Protein AF-F5H8G2-F1 (afdb_monomer_lite)

Sequence (143 aa):
MAIGDHILQQNVNGQTISLYRFLPNIVMQANSTVTVWAAASEAKHQPPSDFLWKEQDKFRASPDCITILCKPNGQAIAWYTPIHWKQAWEKLDADVEFNRCSVVSPTFRKRVFQWTASTATITKEKQDQPKKDISN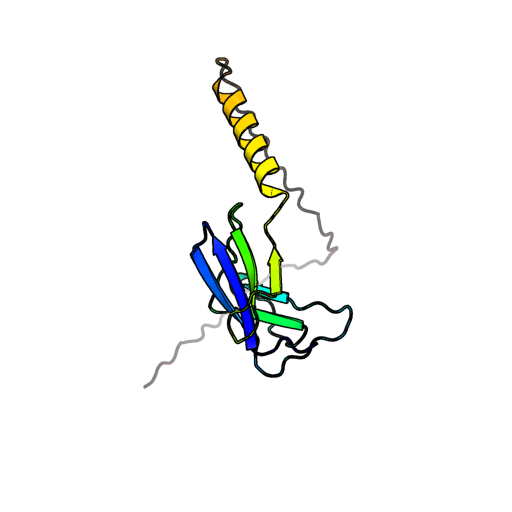YQVEQAQ

pLDDT: mean 72.63, std 26.52, range [26.2, 98.0]

Organism: Homo sapiens (NCBI:txid9606)

Foldseek 3Di:
DDQAQKWWFKDAPNHTDDIDGHHHPADDDPPAAADEDECCVVDDDDPPRYHYPNVGNDDDDDQRMKIFIGDNVRHTDDIDGDDCPVVVVVVVVVVVVVVVPDPPPPDPPPPPPPPPDPDDDDDDDDDDDDDDDDDDDDDDDDD

Secondary structure (DSSP, 8-state):
-B-TT-EEEEEETTEEEEEEEPPTT-BPPTT---EEEEGGG----BTTTEEEETT-SS----TTEEEEEE-TTS-EEEEE--SSHHHHHHHHHHHHHHHHH--S---------------------------------PPP---

Structure (mmCIF, N/CA/C/O backbone):
data_AF-F5H8G2-F1
#
_entry.id   AF-F5H8G2-F1
#
loop_
_atom_site.group_PDB
_atom_site.id
_atom_site.type_symbol
_atom_site.label_atom_id
_atom_site.label_alt_id
_atom_site.label_comp_id
_atom_site.label_asym_id
_atom_site.label_entity_id
_atom_site.label_seq_id
_atom_site.pdbx_PDB_ins_code
_atom_site.Cartn_x
_atom_site.Cartn_y
_atom_site.Cartn_z
_atom_site.occupancy
_atom_site.B_iso_or_equiv
_atom_site.auth_seq_id
_atom_site.auth_comp_id
_atom_site.auth_asym_id
_atom_site.auth_atom_id
_atom_site.pdbx_PDB_model_num
ATOM 1 N N . MET A 1 1 ? -11.263 -5.865 10.296 1.00 75.31 1 MET A N 1
ATOM 2 C CA . MET A 1 1 ? -9.880 -6.340 10.540 1.00 75.31 1 MET A CA 1
ATOM 3 C C . MET A 1 1 ? -9.045 -5.171 11.043 1.00 75.31 1 MET A C 1
ATOM 5 O O . MET A 1 1 ? -9.213 -4.078 10.521 1.00 75.31 1 MET A O 1
ATOM 9 N N . ALA A 1 2 ? -8.179 -5.364 12.040 1.00 91.06 2 ALA A N 1
ATOM 10 C CA . ALA A 1 2 ? -7.229 -4.325 12.443 1.00 91.06 2 ALA A CA 1
ATOM 11 C C . ALA A 1 2 ? -6.034 -4.304 11.474 1.00 91.06 2 ALA A C 1
ATOM 13 O O . ALA A 1 2 ? -5.438 -5.350 11.227 1.00 91.06 2 ALA A O 1
ATOM 14 N N . ILE A 1 3 ? -5.711 -3.129 10.933 1.00 94.75 3 ILE A N 1
ATOM 15 C CA . ILE A 1 3 ? -4.534 -2.873 10.081 1.00 94.75 3 ILE A CA 1
ATOM 16 C C . ILE A 1 3 ? -3.595 -1.827 10.711 1.00 94.75 3 ILE A C 1
ATOM 18 O O . ILE A 1 3 ? -2.532 -1.537 10.174 1.00 94.75 3 ILE A O 1
ATOM 22 N N . GLY A 1 4 ? -3.937 -1.294 11.890 1.00 96.12 4 GLY A N 1
ATOM 23 C CA . GLY A 1 4 ? -3.033 -0.438 12.655 1.00 96.12 4 GLY A CA 1
ATOM 24 C C . GLY A 1 4 ? -1.677 -1.097 12.919 1.00 96.12 4 GLY A C 1
ATOM 25 O O . GLY A 1 4 ? -1.579 -2.327 12.999 1.00 96.12 4 GLY A O 1
ATOM 26 N N . ASP A 1 5 ? -0.629 -0.273 12.962 1.00 96.69 5 ASP A N 1
ATOM 27 C CA . ASP A 1 5 ? 0.784 -0.652 13.129 1.00 96.69 5 ASP A CA 1
ATOM 28 C C . ASP A 1 5 ? 1.366 -1.605 12.065 1.00 96.69 5 ASP A C 1
ATOM 30 O O . ASP A 1 5 ? 2.555 -1.937 12.126 1.00 96.69 5 ASP A O 1
ATOM 34 N N . HIS A 1 6 ? 0.571 -2.033 11.077 1.00 97.50 6 HIS A N 1
ATOM 35 C CA . HIS A 1 6 ? 1.058 -2.797 9.934 1.00 97.50 6 HIS A CA 1
ATOM 36 C C . HIS A 1 6 ? 1.956 -1.925 9.057 1.00 97.50 6 HIS A C 1
ATOM 38 O O . HIS A 1 6 ? 1.920 -0.692 9.100 1.00 97.50 6 HIS A O 1
ATOM 44 N N . ILE A 1 7 ? 2.774 -2.588 8.250 1.00 98.00 7 ILE A N 1
ATOM 45 C CA . ILE A 1 7 ? 3.811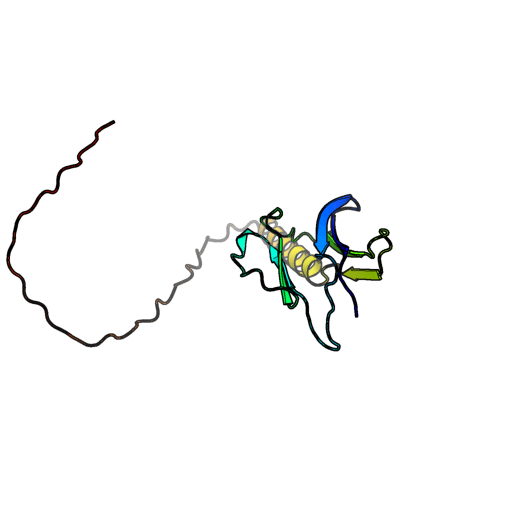 -1.960 7.446 1.00 98.00 7 ILE A CA 1
ATOM 46 C C . ILE A 1 7 ? 3.534 -2.241 5.971 1.00 98.00 7 ILE A C 1
ATOM 48 O O . ILE A 1 7 ? 3.488 -3.399 5.561 1.00 98.00 7 ILE A O 1
ATOM 52 N N . LEU A 1 8 ? 3.373 -1.185 5.175 1.00 97.56 8 LEU A N 1
ATOM 53 C CA . LEU A 1 8 ? 3.375 -1.254 3.718 1.00 97.56 8 LEU A CA 1
ATOM 54 C C . LEU A 1 8 ? 4.800 -0.963 3.232 1.00 97.56 8 LEU A C 1
ATOM 56 O O . LEU A 1 8 ? 5.308 0.150 3.371 1.00 97.56 8 LEU A O 1
ATOM 60 N N . GLN A 1 9 ? 5.457 -1.980 2.694 1.00 97.12 9 GLN A N 1
ATOM 61 C CA . GLN A 1 9 ? 6.854 -1.947 2.282 1.00 97.12 9 GLN A CA 1
ATOM 62 C C . GLN A 1 9 ? 6.950 -2.015 0.756 1.00 97.12 9 GLN A C 1
ATOM 64 O O . GLN A 1 9 ? 6.222 -2.780 0.127 1.00 97.12 9 GLN A O 1
ATOM 69 N N . GLN A 1 10 ? 7.854 -1.246 0.151 1.00 96.25 10 GLN A N 1
ATOM 70 C CA . GLN A 1 10 ? 8.176 -1.350 -1.272 1.00 96.25 10 GLN A CA 1
ATOM 71 C C . GLN A 1 10 ? 9.624 -1.816 -1.433 1.00 96.25 10 GLN A C 1
ATOM 73 O O . GLN A 1 10 ? 10.546 -1.180 -0.917 1.00 96.25 10 GLN A O 1
ATOM 78 N N . ASN A 1 11 ? 9.818 -2.911 -2.167 1.00 95.50 11 ASN A N 1
ATOM 79 C CA . ASN A 1 11 ? 11.123 -3.478 -2.496 1.00 95.50 11 ASN A CA 1
ATOM 80 C C . ASN A 1 11 ? 11.393 -3.357 -3.997 1.00 95.50 11 ASN A C 1
ATOM 82 O O . ASN A 1 11 ? 10.470 -3.506 -4.789 1.00 95.50 11 ASN A O 1
ATOM 86 N N . VAL A 1 12 ? 12.657 -3.173 -4.387 1.00 93.31 12 VAL A N 1
ATOM 87 C CA . VAL A 1 12 ? 13.150 -3.386 -5.759 1.00 93.31 12 VAL A CA 1
ATOM 88 C C . VAL A 1 12 ? 14.439 -4.196 -5.711 1.00 93.31 12 VAL A C 1
ATOM 90 O O . VAL A 1 12 ? 15.294 -3.937 -4.868 1.00 93.31 12 VAL A O 1
ATOM 93 N N . ASN A 1 13 ? 14.586 -5.177 -6.606 1.00 90.75 13 ASN A N 1
ATOM 94 C CA . ASN A 1 13 ? 15.758 -6.066 -6.674 1.00 90.75 13 ASN A CA 1
ATOM 95 C C . ASN A 1 13 ? 16.077 -6.731 -5.316 1.00 90.75 13 ASN A C 1
ATOM 97 O O . ASN A 1 13 ? 17.230 -6.849 -4.911 1.00 90.75 13 ASN A O 1
ATOM 101 N N . GLY A 1 14 ? 15.030 -7.100 -4.568 1.00 89.81 14 GLY A N 1
ATOM 102 C CA . GLY A 1 14 ? 15.120 -7.656 -3.213 1.00 89.81 14 GLY A CA 1
ATOM 103 C C . GLY A 1 14 ? 15.355 -6.631 -2.092 1.00 89.81 14 GLY A C 1
ATOM 104 O O . GLY A 1 14 ? 15.016 -6.918 -0.947 1.00 89.81 14 GLY A O 1
ATOM 105 N N . GLN A 1 15 ? 15.849 -5.427 -2.392 1.00 94.62 15 GLN A N 1
ATOM 106 C CA . GLN A 1 15 ? 16.132 -4.386 -1.398 1.00 94.62 15 GLN A CA 1
ATOM 107 C C . GLN A 1 15 ? 14.891 -3.549 -1.071 1.00 94.62 15 GLN A C 1
ATOM 109 O O . GLN A 1 15 ? 14.201 -3.076 -1.973 1.00 94.62 15 GLN A O 1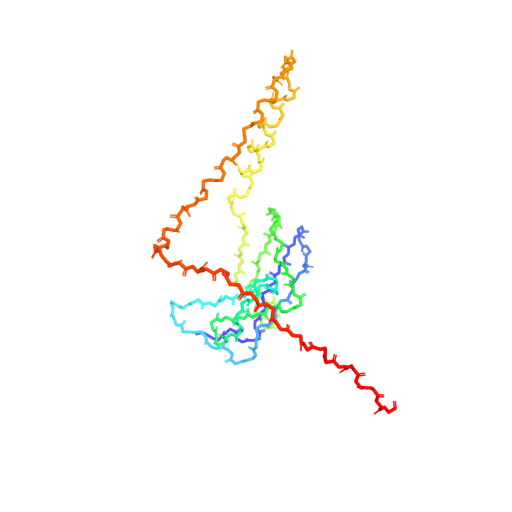
ATOM 114 N N . THR A 1 16 ? 14.626 -3.316 0.216 1.00 95.19 16 THR A N 1
ATOM 115 C CA . THR A 1 16 ? 13.607 -2.359 0.673 1.00 95.19 16 THR A CA 1
ATOM 116 C C . THR A 1 16 ? 14.025 -0.934 0.313 1.00 95.19 16 THR A C 1
ATOM 118 O O . THR A 1 16 ? 15.105 -0.498 0.703 1.00 95.19 16 THR A O 1
ATOM 121 N N . ILE A 1 17 ? 13.166 -0.203 -0.402 1.00 95.12 17 ILE A N 1
ATOM 122 C CA . ILE A 1 17 ? 13.400 1.199 -0.794 1.00 95.12 17 ILE A CA 1
ATOM 123 C C . ILE A 1 17 ? 12.491 2.193 -0.066 1.00 95.12 17 ILE A C 1
ATOM 125 O O . ILE A 1 17 ? 12.877 3.346 0.104 1.00 95.12 17 ILE A O 1
ATOM 129 N N . SER A 1 18 ? 11.315 1.749 0.385 1.00 95.31 18 SER A N 1
ATOM 130 C CA . SER A 1 18 ? 10.331 2.586 1.078 1.00 95.31 18 SER A CA 1
ATOM 131 C C . SER A 1 18 ? 9.571 1.755 2.115 1.00 95.31 18 SER A C 1
ATOM 133 O O . SER A 1 18 ? 9.241 0.595 1.860 1.00 95.31 18 SER A O 1
ATOM 135 N N . LEU A 1 19 ? 9.263 2.344 3.272 1.00 96.50 19 LEU A N 1
ATOM 136 C CA . LEU A 1 19 ? 8.522 1.700 4.361 1.00 96.50 19 LEU A CA 1
ATOM 137 C C . LEU A 1 19 ? 7.528 2.687 4.991 1.00 96.50 19 LEU A C 1
ATOM 139 O O . LEU A 1 19 ? 7.938 3.681 5.586 1.00 96.50 19 LEU A O 1
ATOM 143 N N . TYR A 1 20 ? 6.231 2.395 4.885 1.00 97.56 20 TYR A N 1
ATOM 144 C CA . TYR A 1 20 ? 5.149 3.131 5.540 1.00 97.56 20 TYR A CA 1
ATOM 145 C C . TYR A 1 20 ? 4.570 2.307 6.686 1.00 97.56 20 TYR A C 1
ATOM 147 O O . TYR A 1 20 ? 4.311 1.118 6.511 1.00 97.56 20 TYR A O 1
ATOM 155 N N . ARG A 1 21 ? 4.324 2.925 7.843 1.00 97.62 21 ARG A N 1
ATOM 156 C CA . ARG A 1 21 ? 3.621 2.297 8.970 1.00 97.62 21 ARG A CA 1
ATOM 157 C C . ARG A 1 21 ? 2.242 2.934 9.113 1.00 97.62 21 ARG A C 1
ATOM 159 O O . ARG A 1 21 ? 2.144 4.152 9.247 1.00 97.62 21 ARG A O 1
ATOM 166 N N . PHE A 1 22 ? 1.191 2.118 9.117 1.00 97.31 22 PHE A N 1
ATOM 167 C CA . PHE A 1 22 ? -0.160 2.589 9.422 1.00 97.31 22 PHE A CA 1
ATOM 168 C C . PHE A 1 22 ? -0.240 3.098 10.864 1.00 97.31 22 PHE A C 1
ATOM 170 O O . PHE A 1 22 ? 0.377 2.528 11.765 1.00 97.31 22 PHE A O 1
ATOM 177 N N . LEU A 1 23 ? -1.042 4.144 11.085 1.00 95.69 23 LEU A N 1
ATOM 178 C CA . LEU A 1 23 ? -1.323 4.671 12.424 1.00 95.69 23 LEU A CA 1
ATOM 179 C C . LEU A 1 23 ? -1.835 3.554 13.362 1.00 95.69 23 LEU A C 1
ATOM 181 O O . LEU A 1 23 ? -2.480 2.612 12.889 1.00 95.69 23 LEU A O 1
ATOM 185 N N . PRO A 1 24 ? -1.594 3.637 14.681 1.00 95.75 24 PRO A N 1
ATOM 186 C CA . PRO A 1 24 ? -2.119 2.656 15.624 1.00 95.75 24 PRO A CA 1
ATOM 187 C C . PRO A 1 24 ? -3.653 2.654 15.644 1.00 95.75 24 PRO A C 1
ATOM 189 O O . PRO A 1 24 ? -4.304 3.639 15.296 1.00 95.75 24 PRO A O 1
ATOM 192 N N . ASN A 1 25 ? -4.239 1.536 16.075 1.00 93.12 25 ASN A N 1
ATOM 193 C CA . ASN A 1 25 ? -5.690 1.342 16.241 1.00 93.12 25 ASN A CA 1
ATOM 194 C C . ASN A 1 25 ? -6.564 1.485 14.972 1.00 93.12 25 ASN A C 1
ATOM 196 O O . ASN A 1 25 ? -7.790 1.470 15.079 1.00 93.12 25 ASN A O 1
ATOM 200 N N . ILE A 1 26 ? -5.991 1.569 13.765 1.00 95.06 26 ILE A N 1
ATOM 201 C CA . ILE A 1 26 ? -6.782 1.597 12.523 1.00 95.06 26 ILE A CA 1
ATOM 202 C C . ILE A 1 26 ? -7.485 0.249 12.298 1.00 95.06 26 ILE A C 1
ATOM 204 O O . ILE A 1 26 ? -6.850 -0.807 12.199 1.00 95.06 26 ILE A O 1
ATOM 208 N N . VAL A 1 27 ? -8.813 0.297 12.167 1.00 93.62 27 VAL A N 1
ATOM 209 C CA . VAL A 1 27 ? -9.677 -0.853 11.872 1.00 93.62 27 VAL A CA 1
ATOM 210 C C . VAL A 1 27 ? -10.388 -0.625 10.541 1.00 93.62 27 VAL A C 1
ATOM 212 O O . VAL A 1 27 ? -11.089 0.366 10.361 1.00 93.62 27 VAL A O 1
ATOM 215 N N . MET A 1 28 ? -10.232 -1.574 9.621 1.00 90.81 28 MET A N 1
ATOM 216 C CA . MET A 1 28 ? -10.926 -1.607 8.337 1.00 90.81 28 MET A CA 1
ATOM 217 C C . MET A 1 28 ? -12.171 -2.499 8.431 1.00 90.81 28 MET A C 1
ATOM 219 O O . MET A 1 28 ? -12.114 -3.597 9.004 1.00 90.81 28 MET A O 1
ATOM 223 N N . GLN A 1 29 ? -13.284 -2.049 7.852 1.00 92.69 29 GLN A N 1
ATOM 224 C CA . GLN A 1 29 ? -14.502 -2.852 7.711 1.00 92.69 29 GLN A CA 1
ATOM 225 C C . GLN A 1 29 ? -14.318 -3.978 6.676 1.00 92.69 29 GLN A C 1
ATOM 227 O O . GLN A 1 29 ? -13.352 -3.994 5.911 1.00 92.69 29 GLN A O 1
ATOM 232 N N . ALA A 1 30 ? -15.234 -4.950 6.660 1.00 93.44 30 ALA A N 1
ATOM 233 C CA . ALA A 1 30 ? -15.266 -5.958 5.600 1.00 93.44 30 ALA A CA 1
ATOM 234 C C . ALA A 1 30 ? -15.529 -5.301 4.229 1.00 93.44 30 ALA A C 1
ATOM 236 O O . ALA A 1 30 ? -16.195 -4.269 4.150 1.00 93.44 30 ALA A O 1
ATOM 237 N N . ASN A 1 31 ? -14.998 -5.900 3.157 1.00 93.25 31 ASN A N 1
ATOM 238 C CA . ASN A 1 31 ? -15.177 -5.465 1.762 1.00 93.25 31 ASN A CA 1
ATOM 239 C C . ASN A 1 31 ? -14.869 -3.973 1.498 1.00 93.25 31 ASN A C 1
ATOM 241 O O . ASN A 1 31 ? -15.411 -3.378 0.572 1.00 93.25 31 ASN A O 1
ATOM 245 N N . SER A 1 32 ? -14.008 -3.374 2.323 1.00 93.69 32 SER A N 1
ATOM 246 C CA . SER A 1 32 ? -13.560 -1.983 2.215 1.00 93.69 32 SER A CA 1
ATOM 247 C C . SER A 1 32 ? -12.106 -1.913 1.743 1.00 93.69 32 SER A C 1
ATOM 249 O O . SER A 1 32 ? -11.375 -2.900 1.834 1.00 93.69 32 SER A O 1
ATOM 251 N N . THR A 1 33 ? -11.688 -0.738 1.277 1.00 95.06 33 THR A N 1
ATOM 252 C CA . THR A 1 33 ? -10.332 -0.469 0.775 1.00 95.06 33 THR A CA 1
ATOM 253 C C . THR A 1 33 ? -9.669 0.613 1.620 1.00 95.06 33 THR A C 1
ATOM 255 O O . THR A 1 33 ? -10.348 1.500 2.133 1.00 95.06 33 THR A O 1
ATOM 258 N N . VAL A 1 34 ? -8.341 0.551 1.733 1.00 95.38 34 VAL A N 1
ATOM 259 C CA . VAL A 1 34 ? -7.504 1.621 2.286 1.00 95.38 34 VAL A CA 1
ATOM 260 C C . VAL A 1 34 ? -6.466 2.015 1.244 1.00 95.38 34 VAL A C 1
ATOM 262 O O . VAL A 1 34 ? -5.770 1.149 0.712 1.00 95.38 34 VAL A O 1
ATOM 265 N N . THR A 1 35 ? -6.340 3.312 0.976 1.00 97.38 35 THR A N 1
ATOM 266 C CA . THR A 1 35 ? -5.376 3.868 0.023 1.00 97.38 35 THR A CA 1
ATOM 267 C C . THR A 1 35 ? -4.233 4.543 0.773 1.00 97.38 35 THR A C 1
ATOM 269 O O . THR A 1 35 ? -4.462 5.343 1.680 1.00 97.38 35 THR A O 1
ATOM 272 N N . VAL A 1 36 ? -2.989 4.256 0.380 1.00 97.75 36 VAL A N 1
ATOM 273 C CA . VAL A 1 36 ? -1.818 5.048 0.784 1.00 97.75 36 VAL A CA 1
ATOM 274 C C . VAL A 1 36 ? -1.375 5.859 -0.427 1.00 97.75 36 VAL A C 1
ATOM 276 O O . VAL A 1 36 ? -0.983 5.302 -1.450 1.00 97.75 36 VAL A O 1
ATOM 279 N N . TRP A 1 37 ? -1.467 7.175 -0.310 1.00 97.94 37 TRP A N 1
ATOM 280 C CA . TRP A 1 37 ? -1.136 8.157 -1.331 1.00 97.94 37 TRP A CA 1
ATOM 281 C C . TRP A 1 37 ? 0.285 8.690 -1.127 1.00 97.94 37 TRP A C 1
ATOM 283 O O . TRP A 1 37 ? 0.708 8.925 0.004 1.00 97.94 37 TRP A O 1
ATOM 293 N N . ALA A 1 38 ? 1.015 8.915 -2.218 1.00 97.44 38 ALA A N 1
ATOM 294 C CA . ALA A 1 38 ? 2.329 9.560 -2.192 1.00 97.44 38 ALA A CA 1
ATOM 295 C C . ALA A 1 38 ? 2.193 11.092 -2.062 1.00 97.44 38 ALA A C 1
ATOM 297 O O . ALA A 1 38 ? 1.170 11.651 -2.466 1.00 97.44 38 ALA A O 1
ATOM 298 N N . ALA A 1 39 ? 3.203 11.784 -1.531 1.00 97.06 39 ALA A N 1
ATOM 299 C CA . ALA A 1 39 ? 3.117 13.212 -1.209 1.00 97.06 39 ALA A CA 1
ATOM 300 C C . ALA A 1 39 ? 2.734 14.097 -2.414 1.00 97.06 39 ALA A C 1
ATOM 302 O O . ALA A 1 39 ? 1.862 14.955 -2.281 1.00 97.06 39 ALA A O 1
ATOM 303 N N . ALA A 1 40 ? 3.289 13.834 -3.605 1.00 96.69 40 ALA A N 1
ATOM 304 C CA . ALA A 1 40 ? 3.011 14.598 -4.829 1.00 96.69 40 ALA A CA 1
ATOM 305 C C . ALA A 1 40 ? 1.614 14.353 -5.442 1.00 96.69 40 ALA A C 1
ATOM 307 O O . ALA A 1 40 ? 1.314 14.868 -6.515 1.00 96.69 40 ALA A O 1
ATOM 308 N N . SER A 1 41 ? 0.755 13.558 -4.794 1.00 96.12 41 SER A N 1
ATOM 309 C CA . SER A 1 41 ? -0.656 13.412 -5.189 1.00 96.12 41 SER A CA 1
ATOM 310 C C . SER A 1 41 ? -1.565 14.523 -4.654 1.00 96.12 41 SER A C 1
ATOM 312 O O . SER A 1 41 ? -2.713 14.612 -5.082 1.00 96.12 41 SER A O 1
ATOM 314 N N . GLU A 1 42 ? -1.091 15.303 -3.672 1.00 91.81 42 GLU A N 1
ATOM 315 C CA . GLU A 1 42 ? -1.869 16.307 -2.922 1.00 91.81 42 GLU A CA 1
ATOM 316 C C . GLU A 1 42 ? -3.160 15.756 -2.264 1.00 91.81 42 GLU A C 1
ATOM 318 O O . GLU A 1 42 ? -4.036 16.509 -1.826 1.00 91.81 42 GLU A O 1
ATOM 323 N N . ALA A 1 43 ? -3.280 14.428 -2.142 1.00 96.56 43 ALA A N 1
ATOM 324 C CA . ALA A 1 43 ? -4.456 13.765 -1.594 1.00 96.56 43 ALA A CA 1
ATOM 325 C C . ALA A 1 43 ? -4.687 14.116 -0.114 1.00 96.56 43 ALA A C 1
ATOM 327 O O . ALA A 1 43 ? -3.764 14.174 0.704 1.00 96.56 43 ALA A O 1
ATOM 328 N N . LYS A 1 44 ? -5.956 14.316 0.258 1.00 96.62 44 LYS A N 1
ATOM 329 C CA . LYS A 1 44 ? -6.333 14.642 1.639 1.00 96.62 44 LYS A CA 1
ATOM 330 C C . LYS A 1 44 ? -6.129 13.431 2.545 1.00 96.62 44 LYS A C 1
ATOM 332 O O . LYS A 1 44 ? -6.669 12.360 2.295 1.00 96.62 44 LYS A O 1
ATOM 337 N N . HIS A 1 45 ? -5.417 13.631 3.649 1.00 96.50 45 HIS A N 1
ATOM 338 C CA . HIS A 1 45 ? -5.272 12.613 4.681 1.00 96.50 45 HIS A CA 1
ATOM 339 C C . HIS A 1 45 ? -6.588 12.452 5.462 1.00 96.50 45 HIS A C 1
ATOM 341 O O . HIS A 1 45 ? -6.970 13.344 6.219 1.00 96.50 45 HIS A O 1
ATOM 347 N N . GLN A 1 46 ? -7.284 11.331 5.258 1.00 96.19 46 GLN A N 1
ATOM 348 C CA . GLN A 1 46 ? -8.570 10.993 5.878 1.00 96.19 46 GLN A CA 1
ATOM 349 C C . GLN A 1 46 ? -8.611 9.511 6.321 1.00 96.19 46 GLN A C 1
ATOM 351 O O . GLN A 1 46 ? -9.274 8.684 5.689 1.00 96.19 46 GLN A O 1
ATOM 356 N N . PRO A 1 47 ? -7.912 9.132 7.412 1.00 94.31 47 PRO A N 1
ATOM 357 C CA . PRO A 1 47 ? -8.051 7.805 8.012 1.00 94.31 47 PRO A CA 1
ATOM 358 C C . PRO A 1 47 ? -9.509 7.513 8.422 1.00 94.31 47 PRO A C 1
ATOM 360 O O . PRO A 1 47 ? -10.201 8.427 8.871 1.00 94.31 47 PRO A O 1
ATOM 363 N N . PRO A 1 48 ? -9.981 6.255 8.335 1.00 94.19 48 PRO A N 1
ATOM 364 C CA . PRO A 1 48 ? -9.224 5.050 7.997 1.00 94.19 48 PRO A CA 1
ATOM 365 C C . PRO A 1 48 ? -9.118 4.763 6.490 1.00 94.19 48 PRO A C 1
ATOM 367 O O . PRO A 1 48 ? -8.499 3.765 6.143 1.00 94.19 48 PRO A O 1
ATOM 370 N N . SER A 1 49 ? -9.709 5.576 5.609 1.00 95.25 49 SER A N 1
ATOM 371 C CA . SER A 1 49 ? -9.748 5.301 4.163 1.00 95.25 49 SER A CA 1
ATOM 372 C C . SER A 1 49 ? -8.476 5.741 3.438 1.00 95.25 49 SER A C 1
ATOM 374 O O . SER A 1 49 ? -7.920 4.973 2.657 1.00 95.25 49 SER A O 1
ATOM 376 N N . ASP A 1 50 ? -7.992 6.955 3.717 1.00 97.38 50 ASP A N 1
ATOM 377 C CA . ASP A 1 50 ? -6.975 7.622 2.902 1.00 97.38 50 ASP A CA 1
ATOM 378 C C . ASP A 1 50 ? -5.794 8.129 3.742 1.00 97.38 50 ASP A C 1
ATOM 380 O O . ASP A 1 50 ? -5.885 9.048 4.565 1.00 97.38 50 ASP A O 1
ATOM 384 N N . PHE A 1 51 ? -4.630 7.529 3.521 1.00 97.69 51 PHE A N 1
ATOM 385 C CA . PHE A 1 51 ? -3.380 7.872 4.191 1.00 97.69 51 PHE A CA 1
ATOM 386 C C . PHE A 1 51 ? -2.475 8.657 3.245 1.00 97.69 51 PHE A C 1
ATOM 388 O O . PHE A 1 51 ? -2.310 8.258 2.099 1.00 97.69 51 PHE A O 1
ATOM 395 N N . LEU A 1 52 ? -1.868 9.750 3.716 1.00 97.50 52 LEU A N 1
ATOM 396 C CA . LEU A 1 52 ? -0.872 10.500 2.946 1.00 97.50 52 LEU A CA 1
ATOM 397 C C . LEU A 1 52 ? 0.527 10.202 3.490 1.00 97.50 52 LEU A C 1
ATOM 399 O O . LEU A 1 52 ? 0.831 10.519 4.641 1.00 97.50 52 LEU A O 1
ATOM 403 N N . TRP A 1 53 ? 1.378 9.618 2.654 1.00 96.75 53 TRP A N 1
ATOM 404 C CA . TRP A 1 53 ? 2.776 9.331 2.951 1.00 96.75 53 TRP A CA 1
ATOM 405 C C . TRP A 1 53 ? 3.637 10.540 2.570 1.00 96.75 53 TRP A C 1
ATOM 407 O O . TRP A 1 53 ? 4.129 10.654 1.448 1.00 96.75 53 TRP A O 1
ATOM 417 N N . LYS A 1 54 ? 3.792 11.475 3.513 1.00 94.56 54 LYS A N 1
ATOM 418 C CA . LYS A 1 54 ? 4.466 12.769 3.298 1.00 94.56 54 LYS A CA 1
ATOM 419 C C . LYS A 1 54 ? 5.952 12.622 2.965 1.00 94.56 54 LYS A C 1
ATOM 421 O O . LYS A 1 54 ? 6.512 13.444 2.252 1.00 94.56 54 LYS A O 1
ATOM 426 N N . GLU A 1 55 ? 6.572 11.567 3.474 1.00 94.81 55 GLU A N 1
ATOM 427 C CA . GLU A 1 55 ? 7.992 11.251 3.327 1.00 94.81 55 GLU A CA 1
ATOM 428 C C . GLU A 1 55 ? 8.315 10.597 1.968 1.00 94.81 55 GLU A C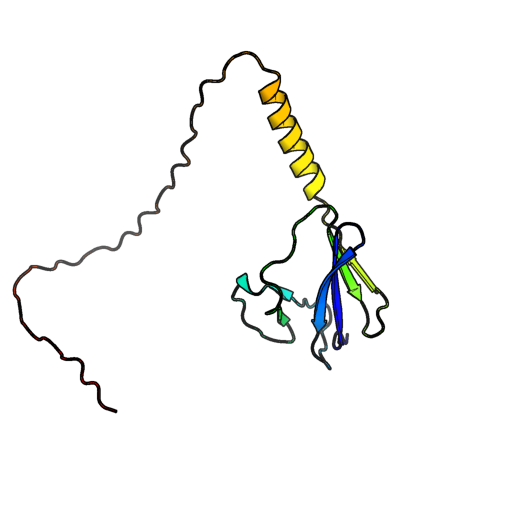 1
ATOM 430 O O . GLU A 1 55 ? 9.485 10.461 1.617 1.00 94.81 55 GLU A O 1
ATOM 435 N N . GLN A 1 56 ? 7.298 10.201 1.189 1.00 95.25 56 GLN A N 1
ATOM 436 C CA . GLN A 1 56 ? 7.452 9.530 -0.102 1.00 95.25 56 GLN A CA 1
ATOM 437 C C . GLN A 1 56 ? 6.778 10.344 -1.215 1.00 95.25 56 GLN A C 1
ATOM 439 O O . GLN A 1 56 ? 5.588 10.194 -1.474 1.00 95.25 56 GLN A O 1
ATOM 444 N N . ASP A 1 57 ? 7.566 11.171 -1.909 1.00 95.25 57 ASP A N 1
ATOM 445 C CA . ASP A 1 57 ? 7.164 11.996 -3.066 1.00 95.25 57 ASP A CA 1
ATOM 446 C C . ASP A 1 57 ? 6.311 11.227 -4.092 1.00 95.25 57 ASP A C 1
ATOM 448 O O . ASP A 1 57 ? 5.202 11.634 -4.435 1.00 95.25 57 ASP A O 1
ATOM 452 N N . LYS A 1 58 ? 6.815 10.066 -4.525 1.00 94.06 58 LYS A N 1
ATOM 453 C CA . LYS A 1 58 ? 6.194 9.172 -5.511 1.00 94.06 58 LYS A CA 1
ATOM 454 C C . LYS A 1 58 ? 6.539 7.713 -5.228 1.00 94.06 58 LYS A C 1
ATOM 456 O O . LYS A 1 58 ? 7.653 7.417 -4.794 1.00 94.06 58 LYS A O 1
ATOM 461 N N . PHE A 1 59 ? 5.626 6.792 -5.526 1.00 91.50 59 PHE A N 1
ATOM 462 C CA . PHE A 1 59 ? 5.933 5.358 -5.553 1.00 91.50 59 PHE A CA 1
ATOM 463 C C . PHE A 1 59 ? 6.829 5.015 -6.746 1.00 91.50 59 PHE A C 1
ATOM 465 O O . PHE A 1 59 ? 6.703 5.613 -7.818 1.00 91.50 59 PHE A O 1
ATOM 472 N N . ARG A 1 60 ? 7.711 4.019 -6.605 1.00 90.38 60 ARG A N 1
ATOM 473 C CA . ARG A 1 60 ? 8.521 3.545 -7.730 1.00 90.38 60 ARG A CA 1
ATOM 474 C C . ARG A 1 60 ? 7.713 2.571 -8.591 1.00 90.38 60 ARG A C 1
ATOM 476 O O . ARG A 1 60 ? 7.517 1.421 -8.221 1.00 90.38 60 ARG A O 1
ATOM 483 N N . ALA A 1 61 ? 7.316 3.010 -9.782 1.00 85.12 61 ALA A N 1
ATOM 484 C CA . ALA A 1 61 ? 6.887 2.114 -10.852 1.00 85.12 61 ALA A CA 1
ATOM 485 C C . ALA A 1 61 ? 8.130 1.579 -11.590 1.00 85.12 61 ALA A C 1
ATOM 487 O O . ALA A 1 61 ? 8.780 2.305 -12.337 1.00 85.12 61 ALA A O 1
ATOM 488 N N . SER A 1 62 ? 8.495 0.323 -11.338 1.00 85.44 62 SER A N 1
ATOM 489 C CA . SER A 1 62 ? 9.642 -0.372 -11.943 1.00 85.44 62 SER A CA 1
ATOM 490 C C . SER A 1 62 ? 9.330 -1.871 -11.992 1.00 85.44 62 SER A C 1
ATOM 492 O O . SER A 1 62 ? 8.634 -2.345 -11.093 1.00 85.44 62 SER A O 1
ATOM 494 N N . PRO A 1 63 ? 9.758 -2.627 -13.013 1.00 84.00 63 PRO A N 1
ATOM 495 C CA . PRO A 1 63 ? 9.048 -4.342 -13.047 1.00 84.00 63 PRO A CA 1
ATOM 496 C C . PRO A 1 63 ? 9.470 -5.190 -11.820 1.00 84.00 63 PRO A C 1
ATOM 498 O O . PRO A 1 63 ? 8.675 -5.984 -11.317 1.00 84.00 63 PRO A O 1
ATOM 501 N N . ASP A 1 64 ? 10.667 -4.956 -11.290 1.00 87.19 64 ASP A N 1
ATOM 502 C CA . ASP A 1 64 ? 11.212 -5.700 -10.153 1.00 87.19 64 ASP A CA 1
ATOM 503 C C . ASP A 1 64 ? 10.733 -5.120 -8.811 1.00 87.19 64 ASP A C 1
ATOM 505 O O . ASP A 1 64 ? 11.274 -5.434 -7.748 1.00 87.19 64 ASP A O 1
ATOM 509 N N . CYS A 1 65 ? 9.717 -4.251 -8.867 1.00 92.25 65 CYS A N 1
ATOM 510 C CA . CYS A 1 65 ? 9.033 -3.685 -7.721 1.00 92.25 65 CYS A CA 1
ATOM 511 C C . CYS A 1 65 ? 8.030 -4.670 -7.125 1.00 92.25 65 CYS A C 1
ATOM 513 O O . CYS A 1 65 ? 7.114 -5.139 -7.799 1.00 92.25 65 CYS A O 1
ATOM 515 N N . ILE A 1 66 ? 8.151 -4.904 -5.822 1.00 94.94 66 ILE A N 1
ATOM 516 C CA . ILE A 1 66 ? 7.209 -5.699 -5.040 1.00 94.94 66 ILE A CA 1
ATOM 517 C C . ILE A 1 66 ? 6.709 -4.829 -3.892 1.00 94.94 66 ILE A C 1
ATOM 519 O O . ILE A 1 66 ? 7.502 -4.341 -3.086 1.00 94.94 66 ILE A O 1
ATOM 523 N N . THR A 1 67 ? 5.395 -4.643 -3.807 1.00 96.38 67 THR A N 1
ATOM 524 C CA . THR A 1 67 ? 4.749 -4.026 -2.644 1.00 96.38 67 THR A CA 1
ATOM 525 C C . THR A 1 67 ? 4.309 -5.138 -1.698 1.00 96.38 67 THR A C 1
ATOM 527 O O . THR A 1 67 ? 3.596 -6.048 -2.113 1.00 96.38 67 THR A O 1
ATOM 530 N N . ILE A 1 68 ? 4.729 -5.085 -0.437 1.00 97.62 68 ILE A N 1
ATOM 531 C CA . ILE A 1 68 ? 4.502 -6.115 0.583 1.00 97.62 68 ILE A CA 1
ATOM 532 C C . ILE A 1 68 ? 3.728 -5.488 1.746 1.00 97.62 68 ILE A C 1
ATOM 534 O O . ILE A 1 68 ? 4.081 -4.407 2.214 1.00 97.62 68 ILE A O 1
ATOM 538 N N . LEU A 1 69 ? 2.690 -6.168 2.232 1.00 97.75 69 LEU A N 1
ATOM 539 C CA . LEU A 1 69 ? 2.019 -5.833 3.486 1.00 97.75 69 LEU A CA 1
ATOM 540 C C . LEU A 1 69 ? 2.527 -6.768 4.587 1.00 97.75 69 LEU A C 1
ATOM 542 O O . LEU A 1 69 ? 2.401 -7.990 4.481 1.00 97.75 69 LEU A O 1
ATOM 546 N N . CYS A 1 70 ? 3.063 -6.186 5.655 1.00 97.88 70 CYS A N 1
ATOM 547 C CA . CYS A 1 70 ? 3.612 -6.884 6.812 1.00 97.88 70 CYS A CA 1
ATOM 548 C C . CYS A 1 70 ? 2.844 -6.541 8.094 1.00 97.88 70 CYS A C 1
ATOM 550 O O . CYS A 1 70 ? 2.371 -5.420 8.284 1.00 97.88 70 CYS A O 1
ATOM 552 N N . LYS A 1 71 ? 2.770 -7.501 9.016 1.00 97.00 71 LYS A N 1
ATOM 553 C CA . LYS A 1 71 ? 2.361 -7.292 10.412 1.00 97.00 71 LYS A CA 1
ATOM 554 C C . LYS A 1 71 ? 3.358 -6.385 11.160 1.00 97.00 71 LYS A C 1
ATOM 556 O O . LYS A 1 71 ? 4.508 -6.266 10.729 1.00 97.00 71 LYS A O 1
ATOM 561 N N . PRO A 1 72 ? 2.989 -5.838 12.338 1.00 96.25 72 PRO A N 1
ATOM 562 C CA . PRO A 1 72 ? 3.884 -5.013 13.163 1.00 96.25 72 PRO A CA 1
ATOM 563 C C . PRO A 1 72 ? 5.207 -5.693 13.568 1.00 96.25 72 PRO A C 1
ATOM 565 O O . PRO A 1 72 ? 6.181 -5.004 13.860 1.00 96.25 72 PRO A O 1
ATOM 568 N N . ASN A 1 73 ? 5.250 -7.033 13.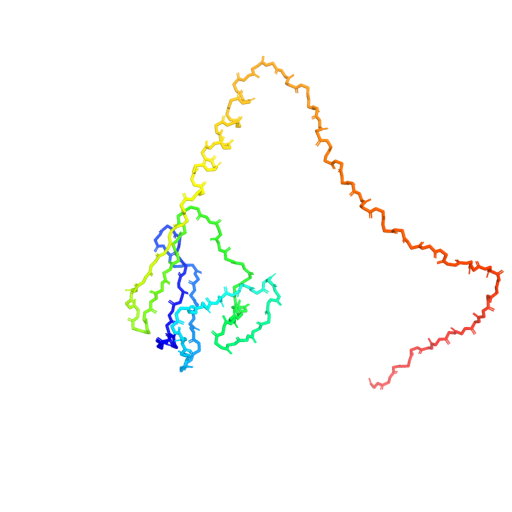570 1.00 95.44 73 ASN A N 1
ATOM 569 C CA . ASN A 1 73 ? 6.437 -7.852 13.850 1.00 95.44 73 ASN A CA 1
ATOM 570 C C . ASN A 1 73 ? 7.288 -8.184 12.602 1.00 95.44 73 ASN A C 1
ATOM 572 O O . ASN A 1 73 ? 8.162 -9.043 12.677 1.00 95.44 73 ASN A O 1
ATOM 576 N N . GLY A 1 74 ? 7.006 -7.572 11.447 1.00 94.00 74 GLY A N 1
ATOM 577 C CA . GLY A 1 74 ? 7.727 -7.799 10.190 1.00 94.00 74 GLY A CA 1
ATOM 578 C C . GLY A 1 74 ? 7.283 -9.023 9.379 1.00 94.00 74 GLY A C 1
ATOM 579 O O . GLY A 1 74 ? 7.759 -9.199 8.261 1.00 94.00 74 GLY A O 1
ATOM 580 N N . GLN A 1 75 ? 6.356 -9.857 9.871 1.00 97.31 75 GLN A N 1
ATOM 581 C CA . GLN A 1 75 ? 5.841 -10.990 9.092 1.00 97.31 75 GLN A CA 1
ATOM 582 C C . GLN A 1 75 ? 4.994 -10.497 7.908 1.00 97.31 75 GLN A C 1
ATOM 584 O O . GLN A 1 75 ? 3.923 -9.923 8.115 1.00 97.31 75 GLN A O 1
ATOM 589 N N . ALA A 1 76 ? 5.433 -10.782 6.681 1.00 97.19 76 ALA A N 1
ATOM 590 C CA . ALA A 1 76 ? 4.643 -10.569 5.469 1.00 97.19 76 ALA A CA 1
ATOM 591 C C . ALA A 1 76 ? 3.337 -11.386 5.497 1.00 97.19 76 ALA A C 1
ATOM 593 O O . ALA A 1 76 ? 3.332 -12.552 5.895 1.00 97.19 76 ALA A O 1
ATOM 594 N N . ILE A 1 77 ? 2.235 -10.766 5.069 1.00 97.25 77 ILE A N 1
ATOM 595 C CA . ILE A 1 77 ? 0.894 -11.377 4.989 1.00 97.25 77 ILE A CA 1
ATOM 596 C C . ILE A 1 77 ? 0.256 -11.275 3.601 1.00 97.25 77 ILE A C 1
ATOM 598 O O . ILE A 1 77 ? -0.634 -12.060 3.289 1.00 97.25 77 ILE A O 1
ATOM 602 N N . ALA A 1 78 ? 0.709 -10.340 2.766 1.00 97.06 78 ALA A N 1
ATOM 603 C CA . ALA A 1 78 ? 0.343 -10.239 1.358 1.00 97.06 78 ALA A CA 1
ATOM 604 C C . ALA A 1 78 ? 1.461 -9.532 0.582 1.00 97.06 78 ALA A C 1
ATOM 606 O O . ALA A 1 78 ? 2.232 -8.765 1.162 1.00 97.06 78 ALA A O 1
ATOM 607 N N . TRP A 1 79 ? 1.533 -9.751 -0.728 1.00 96.50 79 TRP A N 1
ATOM 608 C CA . TRP A 1 79 ? 2.404 -8.995 -1.625 1.00 96.50 79 TRP A CA 1
ATOM 609 C C . TRP A 1 79 ? 1.784 -8.869 -3.017 1.00 96.50 79 TRP A C 1
ATOM 611 O O . TRP A 1 79 ? 0.922 -9.658 -3.404 1.00 96.50 79 TRP A O 1
ATOM 621 N N . TYR A 1 80 ? 2.239 -7.873 -3.770 1.00 93.94 80 TYR A N 1
ATOM 622 C CA . TYR A 1 80 ? 1.855 -7.629 -5.152 1.00 93.94 80 TYR A CA 1
ATOM 623 C C . TYR A 1 80 ? 3.078 -7.233 -5.982 1.00 93.94 80 TYR A C 1
ATOM 625 O O . TYR A 1 80 ? 3.826 -6.325 -5.611 1.00 93.94 80 TYR A O 1
ATOM 633 N N . THR A 1 81 ? 3.230 -7.887 -7.131 1.00 91.38 81 THR A N 1
ATOM 634 C CA . THR A 1 81 ? 4.212 -7.559 -8.170 1.00 91.38 81 THR A CA 1
ATOM 635 C C . THR A 1 81 ? 3.437 -7.125 -9.419 1.00 91.38 81 THR A C 1
ATOM 637 O O . THR A 1 81 ? 2.533 -7.857 -9.831 1.00 91.38 81 THR A O 1
ATOM 640 N N . PRO A 1 82 ? 3.738 -5.972 -10.044 1.00 85.75 82 PRO A N 1
ATOM 641 C CA . PRO A 1 82 ? 3.066 -5.540 -11.266 1.00 85.75 82 PRO A CA 1
ATOM 642 C C . PRO A 1 82 ? 3.192 -6.575 -12.390 1.00 85.75 82 PRO A C 1
ATOM 644 O O . PRO A 1 82 ? 4.285 -7.038 -12.702 1.00 85.75 82 PRO A O 1
ATOM 647 N N . ILE A 1 83 ? 2.071 -6.923 -13.030 1.00 71.12 83 ILE A N 1
ATOM 648 C CA . ILE A 1 83 ? 2.032 -8.017 -14.018 1.00 71.12 83 ILE A CA 1
ATOM 649 C C . ILE A 1 83 ? 2.210 -7.497 -15.457 1.00 71.12 83 ILE A C 1
ATOM 651 O O . ILE A 1 83 ? 2.985 -8.051 -16.229 1.00 71.12 83 ILE A O 1
ATOM 655 N N . HIS A 1 84 ? 1.541 -6.397 -15.819 1.00 61.03 84 HIS A N 1
ATOM 656 C CA . HIS A 1 84 ? 1.412 -5.954 -17.222 1.00 61.03 84 HIS A CA 1
ATOM 657 C C . HIS A 1 84 ? 2.646 -5.222 -17.791 1.00 61.03 84 HIS A C 1
ATOM 659 O O . HIS A 1 84 ? 2.755 -4.999 -18.992 1.00 61.03 84 HIS A O 1
ATOM 665 N N . TRP A 1 85 ? 3.574 -4.815 -16.928 1.00 57.72 85 TRP A N 1
ATOM 666 C CA . TRP A 1 85 ? 4.699 -3.947 -17.279 1.00 57.72 85 TRP A CA 1
ATOM 667 C C . TRP A 1 85 ? 5.714 -4.592 -18.249 1.00 57.72 85 TRP A C 1
ATOM 669 O O . TRP A 1 85 ? 6.058 -3.955 -19.239 1.00 57.72 85 TRP A O 1
ATOM 679 N N . LYS A 1 86 ? 6.169 -5.838 -18.011 1.00 55.94 86 LYS A N 1
ATOM 680 C CA . LYS A 1 86 ? 7.200 -6.519 -18.825 1.00 55.94 86 LYS A CA 1
ATOM 681 C C . LYS A 1 86 ? 6.809 -6.561 -20.295 1.00 55.94 86 LYS A C 1
ATOM 683 O O . LYS A 1 86 ? 7.497 -5.984 -21.124 1.00 55.94 86 LYS A O 1
ATOM 688 N N . GLN A 1 87 ? 5.614 -7.074 -20.572 1.00 58.78 87 GLN A N 1
ATOM 689 C CA . GLN A 1 87 ? 5.066 -7.180 -21.924 1.00 58.78 87 GLN A CA 1
ATOM 690 C C . GLN A 1 87 ? 4.784 -5.830 -22.604 1.00 58.78 87 GLN A C 1
ATOM 692 O O . GLN A 1 87 ? 4.560 -5.808 -23.813 1.00 58.78 87 GLN A O 1
ATOM 697 N N . ALA A 1 88 ? 4.740 -4.718 -21.863 1.00 59.44 88 ALA A N 1
ATOM 698 C CA . ALA A 1 88 ? 4.646 -3.379 -22.441 1.00 59.44 88 ALA A CA 1
ATOM 699 C C . ALA A 1 88 ? 6.033 -2.844 -22.836 1.00 59.44 88 ALA A C 1
ATOM 701 O O . ALA A 1 88 ? 6.188 -2.327 -23.939 1.00 59.44 88 ALA A O 1
ATOM 702 N N . TRP A 1 89 ? 7.043 -3.020 -21.979 1.00 57.03 89 TRP A N 1
ATOM 703 C CA . TRP A 1 89 ? 8.425 -2.617 -22.268 1.00 57.03 89 TRP A CA 1
ATOM 704 C C . TRP A 1 89 ? 9.078 -3.495 -23.345 1.00 57.03 89 TRP A C 1
ATOM 706 O O . TRP A 1 89 ? 9.607 -2.959 -24.309 1.00 57.03 89 TRP A O 1
ATOM 716 N N . GLU A 1 90 ? 8.922 -4.819 -23.270 1.00 60.62 90 GLU A N 1
ATOM 717 C CA . GLU A 1 90 ? 9.427 -5.784 -24.264 1.00 60.62 90 GLU A CA 1
ATOM 718 C C . GLU A 1 90 ? 8.900 -5.497 -25.684 1.00 60.62 90 GLU A C 1
ATOM 720 O O . GLU A 1 90 ? 9.619 -5.686 -26.663 1.00 60.62 90 GLU A O 1
ATOM 725 N N . LYS A 1 91 ? 7.663 -4.991 -25.813 1.00 58.62 91 LYS A N 1
ATOM 726 C CA . LYS A 1 91 ? 7.104 -4.552 -27.104 1.00 58.62 91 LYS A CA 1
ATOM 727 C C . LYS A 1 91 ? 7.696 -3.225 -27.578 1.00 58.62 91 LYS A C 1
ATOM 729 O O . LYS A 1 91 ? 8.003 -3.099 -28.757 1.00 58.62 91 LYS A O 1
ATOM 734 N N . LEU A 1 92 ? 7.874 -2.259 -26.674 1.00 58.75 92 LEU A N 1
ATOM 735 C CA . LEU A 1 92 ? 8.480 -0.967 -27.004 1.00 58.75 92 LEU A CA 1
ATOM 736 C C . LEU A 1 92 ? 9.938 -1.119 -27.456 1.00 58.75 92 LEU A C 1
ATOM 738 O O . LEU A 1 92 ? 10.327 -0.494 -28.439 1.00 58.75 92 LEU A O 1
ATOM 742 N N . ASP A 1 93 ? 10.723 -1.970 -26.792 1.00 56.00 93 ASP A N 1
ATOM 743 C CA . ASP A 1 93 ? 12.109 -2.234 -27.189 1.00 56.00 93 ASP A CA 1
ATOM 744 C C . ASP A 1 93 ? 12.178 -2.950 -28.549 1.00 56.00 93 ASP A C 1
ATOM 746 O O . ASP A 1 93 ? 12.976 -2.556 -29.400 1.00 56.00 93 ASP A O 1
ATOM 750 N N . ALA A 1 94 ? 11.287 -3.915 -28.817 1.00 57.84 94 ALA A N 1
ATOM 751 C CA . ALA A 1 94 ? 11.194 -4.575 -30.123 1.00 57.84 94 ALA A CA 1
ATOM 752 C C . ALA A 1 94 ? 10.801 -3.605 -31.259 1.00 57.84 94 ALA A C 1
ATOM 754 O O . ALA A 1 94 ? 11.414 -3.626 -32.330 1.00 57.84 94 ALA A O 1
ATOM 755 N N . ASP A 1 95 ? 9.832 -2.712 -31.025 1.00 54.91 95 ASP A N 1
ATOM 756 C CA . ASP A 1 95 ? 9.442 -1.667 -31.984 1.00 54.91 95 ASP A CA 1
ATOM 757 C C . ASP A 1 95 ? 10.599 -0.676 -32.249 1.00 54.91 95 ASP A C 1
ATOM 759 O O . ASP A 1 95 ? 10.790 -0.216 -33.381 1.00 54.91 95 ASP A O 1
ATOM 763 N N . VAL A 1 96 ? 11.410 -0.359 -31.231 1.00 57.22 96 VAL A N 1
ATOM 764 C CA . VAL A 1 96 ? 12.598 0.509 -31.351 1.00 57.22 96 VAL A CA 1
ATOM 765 C C . VAL A 1 96 ? 13.752 -0.185 -32.083 1.00 57.22 96 VAL A C 1
ATOM 767 O O . VAL A 1 96 ? 14.412 0.448 -32.911 1.00 57.22 96 VAL A O 1
ATOM 770 N N . GLU A 1 97 ? 13.996 -1.471 -31.828 1.00 57.34 97 GLU A N 1
ATOM 771 C CA . GLU A 1 97 ? 15.041 -2.249 -32.503 1.00 57.34 97 GLU A CA 1
ATOM 772 C C . GLU A 1 97 ? 14.712 -2.470 -33.987 1.00 57.34 97 GLU A C 1
ATOM 774 O O . GLU A 1 97 ? 15.565 -2.235 -34.848 1.00 57.34 97 GLU A O 1
ATOM 779 N N . PHE A 1 98 ? 13.453 -2.776 -34.319 1.00 43.94 98 PHE A N 1
ATOM 780 C CA . PHE A 1 98 ? 13.000 -2.902 -35.709 1.00 43.94 98 PHE A CA 1
ATOM 781 C C . PHE A 1 98 ? 13.249 -1.615 -36.521 1.00 43.94 98 PHE A C 1
ATOM 783 O O . PHE A 1 98 ? 13.725 -1.673 -37.657 1.00 43.94 98 PHE A O 1
ATOM 790 N N . ASN A 1 99 ? 13.032 -0.441 -35.912 1.00 49.59 99 ASN A N 1
ATOM 791 C CA . ASN A 1 99 ? 13.336 0.866 -36.514 1.00 49.59 99 ASN A CA 1
ATOM 792 C C . ASN A 1 99 ? 14.845 1.167 -36.649 1.00 49.59 99 ASN A C 1
ATOM 794 O O . ASN A 1 99 ? 15.217 2.083 -37.384 1.00 49.59 99 ASN A O 1
ATOM 798 N N . ARG A 1 100 ? 15.732 0.429 -35.964 1.00 49.12 100 ARG A N 1
ATOM 799 C CA . ARG A 1 100 ? 17.195 0.550 -36.113 1.00 49.12 100 ARG A CA 1
ATOM 800 C C . ARG A 1 100 ? 17.777 -0.362 -37.190 1.00 49.12 100 ARG A C 1
ATOM 802 O O . ARG A 1 100 ? 18.803 -0.008 -37.767 1.00 49.12 100 ARG A O 1
ATOM 809 N N . CYS A 1 101 ? 17.136 -1.487 -37.497 1.00 48.16 101 CYS A N 1
ATOM 810 C CA . CYS A 1 101 ? 17.578 -2.385 -38.569 1.00 48.16 101 CYS A CA 1
ATOM 811 C C . CYS A 1 101 ? 17.170 -1.915 -39.979 1.00 48.16 101 CYS A C 1
ATOM 813 O O . CYS A 1 101 ? 17.781 -2.331 -40.965 1.00 48.16 101 CYS A O 1
ATOM 815 N N . SER A 1 102 ? 16.170 -1.038 -40.112 1.00 40.81 102 SER A N 1
ATOM 816 C CA . SER A 1 102 ? 15.736 -0.509 -41.410 1.00 40.81 102 SER A CA 1
ATOM 817 C C . SER A 1 102 ? 16.670 0.591 -41.939 1.00 40.81 102 SER A C 1
ATOM 819 O O . SER A 1 102 ? 16.464 1.776 -41.668 1.00 40.81 102 SER A O 1
ATOM 821 N N . VAL A 1 103 ? 17.663 0.224 -42.760 1.00 47.66 103 VAL A N 1
ATOM 822 C CA . VAL A 1 103 ? 18.534 1.175 -43.491 1.00 47.66 103 VAL A CA 1
ATOM 823 C C . VAL A 1 103 ? 17.804 1.780 -44.705 1.00 47.66 103 VAL A C 1
ATOM 825 O O . VAL A 1 103 ? 18.202 1.637 -45.856 1.00 47.66 103 VAL A O 1
ATOM 828 N N . VAL A 1 104 ? 16.705 2.482 -44.429 1.00 48.09 104 VAL A N 1
ATOM 829 C CA . VAL A 1 104 ? 16.070 3.466 -45.314 1.00 48.09 104 VAL A CA 1
ATOM 830 C C . VAL A 1 104 ? 15.614 4.599 -44.407 1.00 48.09 104 VAL A C 1
ATOM 832 O O . VAL A 1 104 ? 14.682 4.407 -43.634 1.00 48.09 104 VAL A O 1
ATOM 835 N N . SER A 1 105 ? 16.273 5.760 -44.470 1.00 44.75 105 SER A N 1
ATOM 836 C CA . SER A 1 105 ? 16.014 6.891 -43.567 1.00 44.75 105 SER A CA 1
ATOM 837 C C . SER A 1 105 ? 14.526 7.275 -43.555 1.00 44.75 105 SER A C 1
ATOM 839 O O . SER A 1 105 ? 14.054 7.872 -44.530 1.00 44.75 105 SER A O 1
ATOM 841 N N . PRO A 1 106 ? 13.762 6.973 -42.485 1.00 44.44 106 PRO A N 1
ATOM 842 C CA . PRO A 1 106 ? 12.343 7.277 -42.466 1.00 44.44 106 PRO A CA 1
ATOM 843 C C . PRO A 1 106 ? 12.183 8.791 -42.379 1.00 44.44 106 PRO A C 1
ATOM 845 O O . PRO A 1 106 ? 12.739 9.449 -41.495 1.00 44.44 106 PRO A O 1
ATOM 848 N N . THR A 1 107 ? 11.422 9.374 -43.304 1.00 43.44 107 THR A N 1
ATOM 849 C CA . THR A 1 107 ? 11.129 10.807 -43.251 1.00 43.44 107 THR A CA 1
ATOM 850 C C . THR A 1 107 ? 10.336 11.063 -41.974 1.00 43.44 107 THR A C 1
ATOM 852 O O . THR A 1 107 ? 9.208 10.585 -41.852 1.00 43.44 107 THR A O 1
ATOM 855 N N . PHE A 1 108 ? 10.925 11.786 -41.013 1.00 47.72 108 PHE A N 1
ATOM 856 C CA . PHE A 1 108 ? 10.338 12.047 -39.694 1.00 47.72 108 PHE A CA 1
ATOM 857 C C . PHE A 1 108 ? 9.068 12.904 -39.811 1.00 47.72 108 PHE A C 1
ATOM 859 O O . PHE A 1 108 ? 9.056 14.116 -39.578 1.00 47.72 108 PHE A O 1
ATOM 866 N N . ARG A 1 109 ? 7.957 12.255 -40.169 1.00 50.75 109 ARG A N 1
ATOM 867 C CA . ARG A 1 109 ? 6.618 12.832 -40.193 1.00 50.75 109 ARG A CA 1
ATOM 868 C C . ARG A 1 109 ? 6.182 13.016 -38.744 1.00 50.75 109 ARG A C 1
ATOM 870 O O . ARG A 1 109 ? 5.503 12.163 -38.178 1.00 50.75 109 ARG A O 1
ATOM 877 N N . LYS A 1 110 ? 6.619 14.126 -38.132 1.00 46.94 110 LYS A N 1
ATOM 878 C CA . LYS A 1 110 ? 6.186 14.572 -36.802 1.00 46.94 110 LYS A CA 1
ATOM 879 C C . LYS A 1 110 ? 4.660 14.535 -36.763 1.00 46.94 110 LYS A C 1
ATOM 881 O O . LYS A 1 110 ? 4.005 15.422 -37.309 1.00 46.94 110 LYS A O 1
ATOM 886 N N . ARG A 1 111 ? 4.091 13.498 -36.142 1.00 47.28 111 ARG A N 1
ATOM 887 C CA . ARG A 1 111 ? 2.651 13.399 -35.905 1.00 47.28 111 ARG A CA 1
ATOM 888 C C . ARG A 1 111 ? 2.325 14.386 -34.793 1.00 47.28 111 ARG A C 1
ATOM 890 O O . ARG A 1 111 ? 2.378 14.045 -33.617 1.00 47.28 111 ARG A O 1
ATOM 897 N N . VAL A 1 112 ? 2.082 15.636 -35.184 1.00 41.06 112 VAL A N 1
ATOM 898 C CA . VAL A 1 112 ? 1.652 16.695 -34.273 1.00 41.06 112 VAL A CA 1
ATOM 899 C C . VAL A 1 112 ? 0.353 16.233 -33.625 1.00 41.06 112 VAL A C 1
ATOM 901 O O . VAL A 1 112 ? -0.661 16.092 -34.306 1.00 41.06 112 VAL A O 1
ATOM 904 N N . PHE A 1 113 ? 0.391 15.973 -32.320 1.00 46.59 113 PHE A N 1
ATOM 905 C CA . PHE A 1 113 ? -0.816 15.738 -31.542 1.00 46.59 113 PHE A CA 1
ATOM 906 C C . PHE A 1 113 ? -1.582 17.059 -31.479 1.00 46.59 113 PHE A C 1
ATOM 908 O O . PHE A 1 113 ? -1.231 17.962 -30.723 1.00 46.59 113 PHE A O 1
ATOM 915 N N . GLN A 1 114 ? -2.591 17.198 -32.339 1.00 36.44 114 GLN A N 1
ATOM 916 C CA . GLN A 1 114 ? -3.465 18.362 -32.344 1.00 36.44 114 GLN A CA 1
ATOM 917 C C . GLN A 1 114 ? -4.347 18.312 -31.098 1.00 36.44 114 GLN A C 1
ATOM 919 O O . GLN A 1 114 ? -5.337 17.585 -31.051 1.00 36.44 114 GLN A O 1
ATOM 924 N N . TRP A 1 115 ? -3.975 19.090 -30.083 1.00 30.02 115 TRP A N 1
ATOM 925 C CA . TRP A 1 115 ? -4.825 19.340 -28.928 1.00 30.02 115 TRP A CA 1
ATOM 926 C C . TRP A 1 115 ? -6.039 20.155 -29.387 1.00 30.02 115 TRP A C 1
ATOM 928 O O . TRP A 1 115 ? -5.966 21.375 -29.540 1.00 30.02 115 TRP A O 1
ATOM 938 N N . THR A 1 116 ? -7.164 19.486 -29.633 1.00 38.19 116 THR A N 1
ATOM 939 C CA . THR A 1 116 ? -8.444 20.152 -29.882 1.00 38.19 116 THR A CA 1
ATOM 940 C C . THR A 1 116 ? -8.912 20.809 -28.589 1.00 38.19 116 THR A C 1
ATOM 942 O O . THR A 1 116 ? -9.498 20.156 -27.726 1.00 38.19 116 THR A O 1
ATOM 945 N N . ALA A 1 117 ? -8.629 22.101 -28.435 1.00 38.00 117 ALA A N 1
ATOM 946 C CA . ALA A 1 117 ? -9.150 22.890 -27.329 1.00 38.00 117 ALA A CA 1
ATOM 947 C C . ALA A 1 117 ? -10.678 23.003 -27.463 1.00 38.00 117 ALA A C 1
ATOM 949 O O . ALA A 1 117 ? -11.179 23.705 -28.343 1.00 38.00 117 ALA A O 1
ATOM 950 N N . SER A 1 118 ? -11.416 22.297 -26.604 1.00 37.44 118 SER A N 1
ATOM 951 C CA . SER A 1 118 ? -12.880 22.339 -26.571 1.00 37.44 118 SER A CA 1
ATOM 952 C C . SER A 1 118 ? -13.364 23.770 -26.345 1.00 37.44 118 SER A C 1
ATOM 954 O O . SER A 1 118 ? -13.143 24.349 -25.282 1.00 37.44 118 SER A O 1
ATOM 956 N N . THR A 1 119 ? -14.021 24.351 -27.348 1.00 33.66 119 THR A N 1
ATOM 957 C CA . THR A 1 119 ? -14.513 25.731 -27.292 1.00 33.66 119 THR A CA 1
ATOM 958 C C . THR A 1 119 ? -15.681 25.840 -26.314 1.00 33.66 119 THR A C 1
ATOM 960 O O . THR A 1 119 ? -16.823 25.546 -26.658 1.00 33.66 119 THR A O 1
ATOM 963 N N . ALA A 1 120 ? -15.404 26.285 -25.088 1.00 35.28 120 ALA A N 1
ATOM 964 C CA . ALA A 1 120 ? -16.439 26.659 -24.135 1.00 35.28 120 ALA A CA 1
ATOM 965 C C . ALA A 1 120 ? -17.128 27.952 -24.605 1.00 35.28 120 ALA A C 1
ATOM 967 O O . ALA A 1 120 ? -16.594 29.051 -24.458 1.00 35.28 120 ALA A O 1
ATOM 968 N N . THR A 1 121 ? -18.318 27.827 -25.192 1.00 34.12 121 THR A N 1
ATOM 969 C CA . THR A 1 121 ? -19.143 28.969 -25.599 1.00 34.12 121 THR A CA 1
ATOM 970 C C . THR A 1 121 ? -19.719 29.685 -24.378 1.00 34.12 121 THR A C 1
ATOM 972 O O . THR A 1 121 ? -20.777 29.305 -23.876 1.00 34.12 121 THR A O 1
ATOM 975 N N . ILE A 1 122 ? -19.065 30.757 -23.931 1.00 36.41 122 ILE A N 1
ATOM 976 C CA . ILE A 1 122 ? -19.679 31.759 -23.050 1.00 36.41 122 ILE A CA 1
ATOM 977 C C . ILE A 1 122 ? -20.203 32.888 -23.940 1.00 36.41 122 ILE A C 1
ATOM 979 O O . ILE A 1 122 ? -19.452 33.511 -24.689 1.00 36.41 122 ILE A O 1
ATOM 983 N N . THR A 1 123 ? -21.518 33.097 -23.919 1.00 28.70 123 THR A N 1
ATOM 984 C CA . THR A 1 123 ? -22.208 34.018 -24.830 1.00 28.70 123 THR A CA 1
ATOM 985 C C . THR A 1 123 ? -22.492 35.342 -24.135 1.00 28.70 123 THR A C 1
ATOM 987 O O . THR A 1 123 ? -23.337 35.364 -23.245 1.00 28.70 123 THR A O 1
ATOM 990 N N . LYS A 1 124 ? -21.889 36.434 -24.642 1.00 33.84 124 LYS A N 1
ATOM 991 C CA . LYS A 1 124 ? -22.072 37.836 -24.188 1.00 33.84 124 LYS A CA 1
ATOM 992 C C . LYS A 1 124 ? -21.439 38.077 -22.793 1.00 33.84 124 LYS A C 1
ATOM 994 O O . LYS A 1 124 ? -21.178 37.133 -22.062 1.00 33.84 124 LYS A O 1
ATOM 999 N N . GLU A 1 125 ? -21.020 39.288 -22.426 1.00 26.20 125 GLU A N 1
ATOM 1000 C CA . GLU A 1 125 ? -21.574 40.608 -22.767 1.00 26.20 125 GLU A CA 1
ATOM 1001 C C . GLU A 1 125 ? -20.553 41.641 -23.293 1.00 26.20 125 GLU A C 1
ATOM 1003 O O . GLU A 1 125 ? -19.360 41.370 -23.411 1.00 26.20 125 GLU A O 1
ATOM 1008 N N . LYS A 1 126 ? -21.051 42.822 -23.684 1.00 40.19 126 LYS A N 1
ATOM 1009 C CA . LYS A 1 126 ? -20.247 43.991 -24.073 1.00 40.19 126 LYS A CA 1
ATOM 1010 C C . LYS A 1 126 ? -19.458 44.527 -22.875 1.00 40.19 126 LYS A C 1
ATOM 1012 O O . LYS A 1 126 ? -20.007 44.612 -21.784 1.00 40.19 126 LYS A O 1
ATOM 1017 N N . GLN A 1 127 ? -18.286 45.108 -23.136 1.00 28.16 127 GLN A N 1
ATOM 1018 C CA . GLN A 1 127 ? -17.829 46.244 -22.337 1.00 28.16 127 GLN A CA 1
ATOM 1019 C C . GLN A 1 127 ? -17.099 47.278 -23.201 1.00 28.16 127 GLN A C 1
ATOM 1021 O O . GLN A 1 127 ? -16.105 46.976 -23.858 1.00 28.16 127 GLN A O 1
ATOM 1026 N N . ASP A 1 128 ? -17.619 48.503 -23.198 1.00 31.22 128 ASP A N 1
ATOM 1027 C CA . ASP A 1 128 ? -16.957 49.677 -23.757 1.00 31.22 128 ASP A CA 1
ATOM 1028 C C . ASP A 1 128 ? -15.871 50.181 -22.775 1.00 31.22 128 ASP A C 1
ATOM 1030 O O . ASP A 1 128 ? -16.074 50.209 -21.561 1.00 31.22 128 ASP A O 1
ATOM 1034 N N . GLN A 1 129 ? -14.719 50.611 -23.297 1.00 31.47 129 GLN A N 1
ATOM 1035 C CA . GLN A 1 129 ? -13.800 51.528 -22.598 1.00 31.47 129 GLN A CA 1
ATOM 1036 C C . GLN A 1 129 ? -14.476 52.915 -22.526 1.00 31.47 129 GLN A C 1
ATOM 1038 O O . GLN A 1 129 ? -15.127 53.285 -23.508 1.00 31.47 129 GLN A O 1
ATOM 1043 N N . PRO A 1 130 ? -14.293 53.732 -21.459 1.00 34.59 130 PRO A N 1
ATOM 1044 C CA . PRO A 1 130 ? -12.945 54.220 -21.139 1.00 34.59 130 PRO A CA 1
ATOM 1045 C C . PRO A 1 130 ? -12.646 54.630 -19.670 1.00 34.59 130 PRO A C 1
ATOM 1047 O O . PRO A 1 130 ? -13.514 54.643 -18.806 1.00 34.59 130 PRO A O 1
ATOM 1050 N N . LYS A 1 131 ? -11.413 55.137 -19.482 1.00 27.75 131 LYS A N 1
ATOM 1051 C CA . LYS A 1 131 ? -10.897 56.003 -18.388 1.00 27.75 131 LYS A CA 1
ATOM 1052 C C . LYS A 1 131 ? -10.513 55.346 -17.048 1.00 27.75 131 LYS A C 1
ATOM 1054 O O . LYS A 1 131 ? -11.325 55.153 -16.159 1.00 27.75 131 LYS A O 1
ATOM 1059 N N . LYS A 1 132 ? -9.191 55.185 -16.893 1.00 35.16 132 LYS A N 1
ATOM 1060 C CA . LYS A 1 132 ? -8.331 56.000 -16.003 1.00 35.16 132 LYS A CA 1
ATOM 1061 C C . LYS A 1 132 ? -8.920 56.407 -14.639 1.00 35.16 132 LYS A C 1
ATOM 1063 O O . LYS A 1 132 ? -9.717 57.336 -14.596 1.00 35.16 132 LYS A O 1
ATOM 1068 N N . ASP A 1 133 ? -8.308 55.905 -13.566 1.00 30.42 133 ASP A N 1
ATOM 1069 C CA . ASP A 1 133 ? -7.942 56.748 -12.419 1.00 30.42 133 ASP A CA 1
ATOM 1070 C C . ASP A 1 133 ? -6.669 56.246 -11.709 1.00 30.42 133 ASP A C 1
ATOM 1072 O O . ASP A 1 133 ? -6.141 55.189 -12.059 1.00 30.42 133 ASP A O 1
ATOM 1076 N N . ILE A 1 134 ? -6.115 57.051 -10.795 1.00 39.94 134 ILE A N 1
ATOM 1077 C CA . ILE A 1 134 ? -4.767 56.876 -10.219 1.00 39.94 134 ILE A CA 1
ATOM 1078 C C . ILE A 1 134 ? -4.841 56.651 -8.704 1.00 39.94 134 ILE A C 1
ATOM 1080 O O . ILE A 1 134 ? -5.359 57.498 -7.983 1.00 39.94 134 ILE A O 1
ATOM 1084 N N . SER A 1 135 ? -4.207 55.589 -8.197 1.00 36.25 135 SER A N 1
ATOM 1085 C CA . SER A 1 135 ? -3.709 55.558 -6.813 1.00 36.25 135 SER A CA 1
ATOM 1086 C C . SER A 1 135 ? -2.479 54.653 -6.690 1.00 36.25 135 SER A C 1
ATOM 1088 O O . SER A 1 135 ? -2.488 53.508 -7.133 1.00 36.25 135 SER A O 1
ATOM 1090 N N . ASN A 1 136 ? -1.408 55.186 -6.098 1.00 31.73 136 ASN A N 1
ATOM 1091 C CA . ASN A 1 136 ? -0.265 54.402 -5.634 1.00 31.73 136 ASN A CA 1
ATOM 1092 C C . ASN A 1 136 ? -0.441 54.180 -4.130 1.00 31.73 136 ASN A C 1
ATOM 1094 O O . ASN A 1 136 ? -0.682 55.149 -3.411 1.00 31.73 136 ASN A O 1
ATOM 1098 N N . TYR A 1 137 ? -0.244 52.954 -3.650 1.00 30.16 137 TYR A N 1
ATOM 1099 C CA . TYR A 1 137 ? -0.088 52.682 -2.221 1.00 30.16 137 TYR A CA 1
ATOM 1100 C C . TYR A 1 137 ? 1.385 52.414 -1.912 1.00 30.16 137 TYR A C 1
ATOM 1102 O O . TYR A 1 137 ? 2.050 51.664 -2.626 1.00 30.16 137 TYR A O 1
ATOM 1110 N N . GLN A 1 138 ? 1.905 53.089 -0.888 1.00 34.84 138 GLN A N 1
ATOM 1111 C CA . GLN A 1 138 ? 3.296 52.957 -0.457 1.00 34.84 138 GLN A CA 1
ATOM 1112 C C . GLN A 1 138 ? 3.489 51.727 0.436 1.00 34.84 138 GLN A C 1
ATOM 1114 O O . GLN A 1 138 ? 2.550 51.241 1.064 1.00 34.84 138 GLN A O 1
ATOM 1119 N N . VAL A 1 139 ? 4.732 51.250 0.502 1.00 34.28 139 VAL A N 1
ATOM 1120 C CA . VAL A 1 139 ? 5.171 50.260 1.489 1.00 34.28 139 VAL A CA 1
ATOM 1121 C C . VAL A 1 139 ? 5.743 51.015 2.681 1.00 34.28 139 VAL A C 1
ATOM 1123 O O . VAL A 1 139 ? 6.724 51.741 2.529 1.00 34.28 139 VAL A O 1
ATOM 1126 N N . GLU A 1 140 ? 5.155 50.822 3.857 1.00 34.06 140 GLU A N 1
ATOM 1127 C CA . GLU A 1 140 ? 5.721 51.278 5.125 1.00 34.06 140 GLU A CA 1
ATOM 1128 C C . GLU A 1 140 ? 6.439 50.099 5.799 1.00 34.06 140 GLU A C 1
ATOM 1130 O O . GLU A 1 140 ? 5.864 49.022 5.967 1.00 34.06 140 GLU A O 1
ATOM 1135 N N . GLN A 1 141 ? 7.712 50.286 6.152 1.00 33.34 141 GLN A N 1
ATOM 1136 C CA . GLN A 1 141 ? 8.482 49.354 6.977 1.00 33.34 141 GLN A CA 1
ATOM 1137 C C . GLN A 1 141 ? 8.994 50.090 8.210 1.00 33.34 141 GLN A C 1
ATOM 1139 O O . GLN A 1 141 ? 9.707 51.084 8.083 1.00 33.34 141 GLN A O 1
ATOM 1144 N N . ALA A 1 142 ? 8.677 49.557 9.388 1.00 36.97 142 ALA A N 1
ATOM 1145 C CA . ALA A 1 142 ? 9.273 49.975 10.647 1.00 36.97 142 ALA A CA 1
ATOM 1146 C C . ALA A 1 142 ? 9.269 48.816 11.656 1.00 36.97 142 ALA A C 1
ATOM 1148 O O . ALA A 1 142 ? 8.246 48.552 12.286 1.00 36.97 142 ALA A O 1
ATOM 1149 N N . GLN A 1 143 ? 10.418 48.150 11.816 1.00 32.84 143 GLN A N 1
ATOM 1150 C CA . GLN A 1 143 ? 11.093 48.021 13.115 1.00 32.84 143 GLN A CA 1
ATOM 1151 C C . GLN A 1 143 ? 12.571 47.655 12.925 1.00 32.84 143 GLN A C 1
ATOM 1153 O O . GLN A 1 143 ? 12.864 46.947 11.936 1.00 32.84 143 GLN A O 1
#

InterPro domains:
  IPR001322 Lamin tail domain [PS51841] (1-84)
  IPR036415 Lamin tail domain superfamily [G3DSA:2.60.40.1260] (1-96)
  IPR036415 Lamin tail domain superfamily [SSF74853] (2-85)
  IPR042840 Lamin tail domain-containing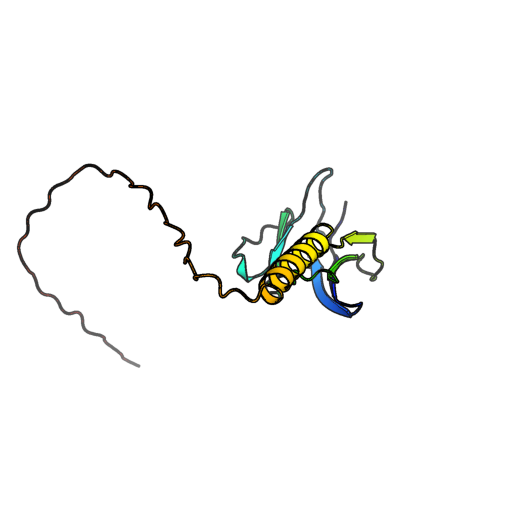 protein 1 [PTHR47012] (1-143)

Radius of gyration: 27.01 Å; chains: 1; bounding box: 41×68×62 Å